Protein AF-A0A849GF48-F1 (afdb_monomer_lite)

pLDDT: mean 86.69, std 7.29, range [45.91, 95.62]

Structure (mmCIF, N/CA/C/O backbone):
data_AF-A0A849GF48-F1
#
_entry.id   AF-A0A849GF48-F1
#
loop_
_atom_site.group_PDB
_atom_site.id
_atom_site.type_symbol
_atom_site.label_atom_id
_atom_site.label_alt_id
_atom_site.label_comp_id
_atom_site.label_asym_id
_atom_site.label_entity_id
_atom_site.label_seq_id
_atom_site.pdbx_PDB_ins_code
_atom_site.Cartn_x
_atom_site.Cartn_y
_atom_site.Cartn_z
_atom_site.occupancy
_atom_si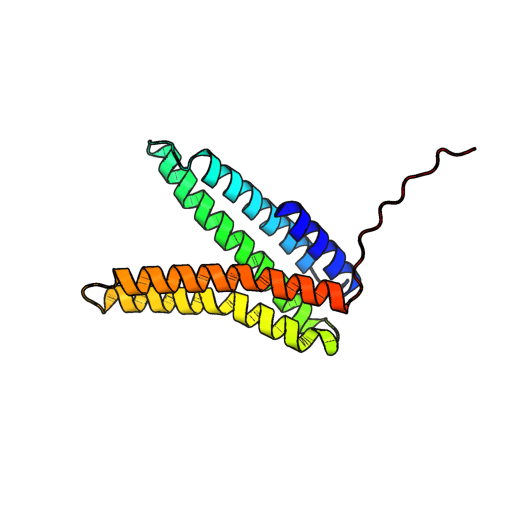te.B_iso_or_equiv
_atom_site.auth_seq_id
_atom_site.auth_comp_id
_atom_site.auth_asym_id
_atom_site.auth_atom_id
_atom_site.pdbx_PDB_model_num
ATOM 1 N N . VAL A 1 1 ? -11.774 -1.131 -10.865 1.00 76.69 1 VAL A N 1
ATOM 2 C CA . VAL A 1 1 ? -11.750 -1.921 -9.604 1.00 76.69 1 VAL A CA 1
ATOM 3 C C . VAL A 1 1 ? -10.942 -1.234 -8.505 1.00 76.69 1 VAL A C 1
ATOM 5 O O . VAL A 1 1 ? -11.498 -0.993 -7.443 1.00 76.69 1 VAL A O 1
ATOM 8 N N . LEU A 1 2 ? -9.683 -0.850 -8.755 1.00 82.06 2 LEU A N 1
ATOM 9 C CA . LEU A 1 2 ? -8.791 -0.264 -7.740 1.00 82.06 2 LEU A CA 1
ATOM 10 C C . LEU A 1 2 ? -9.346 1.008 -7.063 1.00 82.06 2 LEU A C 1
ATOM 12 O O . LEU A 1 2 ? -9.308 1.117 -5.843 1.00 82.06 2 LEU A O 1
ATOM 16 N N . VAL A 1 3 ? -9.937 1.930 -7.835 1.00 85.31 3 VAL A N 1
ATOM 17 C CA . VAL A 1 3 ? -10.574 3.146 -7.286 1.00 85.31 3 VAL A CA 1
ATOM 18 C C . VAL A 1 3 ? -11.683 2.800 -6.289 1.00 85.31 3 VAL A C 1
ATOM 20 O O . VAL A 1 3 ? -11.734 3.373 -5.205 1.00 85.31 3 VAL A O 1
ATOM 23 N N . PHE A 1 4 ? -12.543 1.830 -6.619 1.00 86.94 4 PHE A N 1
ATOM 24 C CA . PHE A 1 4 ? -13.624 1.397 -5.730 1.00 86.94 4 PHE A CA 1
ATOM 25 C C . PHE A 1 4 ? -13.089 0.748 -4.454 1.00 86.94 4 PHE A C 1
ATOM 27 O O . PHE A 1 4 ? -13.594 1.031 -3.373 1.00 86.94 4 PHE A O 1
ATOM 34 N N . LEU A 1 5 ? -12.040 -0.072 -4.563 1.00 89.44 5 LEU A N 1
ATOM 35 C CA . LEU A 1 5 ? -11.383 -0.668 -3.403 1.00 89.44 5 LEU A CA 1
ATOM 36 C C . LEU A 1 5 ? -10.886 0.416 -2.434 1.00 89.44 5 LEU A C 1
ATOM 38 O O . LEU A 1 5 ? -11.220 0.377 -1.250 1.00 89.44 5 LEU A O 1
ATOM 42 N N . TRP A 1 6 ? -10.135 1.401 -2.932 1.00 89.94 6 TRP A N 1
ATOM 43 C CA . TRP A 1 6 ? -9.619 2.491 -2.101 1.00 89.94 6 TRP A CA 1
ATOM 44 C C . TRP A 1 6 ? -10.725 3.385 -1.553 1.00 89.94 6 TRP A C 1
ATOM 46 O O . TRP A 1 6 ? -10.641 3.836 -0.412 1.00 89.94 6 TRP A O 1
ATOM 56 N N . TYR A 1 7 ? -11.797 3.580 -2.319 1.00 89.69 7 TYR A N 1
ATOM 57 C CA . TYR A 1 7 ? -12.986 4.284 -1.861 1.00 89.69 7 TYR A CA 1
ATOM 58 C C . TYR A 1 7 ? -13.665 3.580 -0.682 1.00 89.69 7 TYR A C 1
ATOM 60 O O . TYR A 1 7 ? -13.932 4.213 0.342 1.00 89.69 7 TYR A O 1
ATOM 68 N N . PHE A 1 8 ? -13.895 2.268 -0.777 1.00 90.69 8 PHE A N 1
ATOM 69 C CA . PHE A 1 8 ? -14.470 1.496 0.324 1.00 90.69 8 PHE A CA 1
ATOM 70 C C . PHE A 1 8 ? -13.531 1.432 1.527 1.00 90.69 8 PHE A C 1
ATOM 72 O O . PHE A 1 8 ? -13.992 1.619 2.649 1.00 90.69 8 PHE A O 1
ATOM 79 N N . ALA A 1 9 ? -12.223 1.269 1.309 1.00 89.88 9 ALA A N 1
ATOM 80 C CA . ALA A 1 9 ? -11.227 1.300 2.378 1.00 89.88 9 ALA A CA 1
ATOM 81 C C . ALA A 1 9 ? -11.212 2.650 3.108 1.00 89.88 9 ALA A C 1
ATOM 83 O O . ALA A 1 9 ? -11.153 2.681 4.334 1.00 89.88 9 ALA A O 1
ATOM 84 N N . ALA A 1 10 ? -11.324 3.762 2.377 1.00 89.38 10 ALA A N 1
ATOM 85 C CA . ALA A 1 10 ? -11.395 5.098 2.956 1.00 89.38 10 ALA A CA 1
ATOM 86 C C . ALA A 1 10 ? -12.678 5.308 3.772 1.00 89.38 10 ALA A C 1
ATOM 88 O O . ALA A 1 10 ? -12.607 5.863 4.868 1.00 89.38 10 ALA A O 1
ATOM 89 N N . ARG A 1 11 ? -13.844 4.857 3.280 1.00 89.50 11 ARG A N 1
ATOM 90 C CA . ARG A 1 11 ? -15.099 4.930 4.052 1.00 89.50 11 ARG A CA 1
ATOM 91 C C . ARG A 1 11 ? -15.037 4.062 5.302 1.00 89.50 11 ARG A C 1
ATOM 93 O O . ARG A 1 11 ? -15.323 4.556 6.381 1.00 89.50 11 ARG A O 1
ATOM 100 N N . TRP A 1 12 ? -14.594 2.817 5.164 1.00 90.88 12 TRP A N 1
ATOM 101 C CA . TRP A 1 12 ? -14.403 1.902 6.285 1.00 90.88 12 TRP A CA 1
ATOM 102 C C . TRP A 1 12 ? -13.453 2.473 7.347 1.00 90.88 12 TRP A C 1
ATOM 104 O O . TRP A 1 12 ? -13.758 2.442 8.535 1.00 90.88 12 TRP A O 1
ATOM 114 N N . LEU A 1 13 ? -12.334 3.069 6.925 1.00 87.62 13 LEU A N 1
ATOM 115 C CA . LEU A 1 13 ? -11.378 3.680 7.844 1.00 87.62 13 LEU A CA 1
ATOM 116 C C . LEU A 1 13 ? -11.955 4.906 8.564 1.00 87.62 13 LEU A C 1
ATOM 118 O O . LEU A 1 13 ? -11.619 5.115 9.724 1.00 87.62 13 LEU A O 1
AT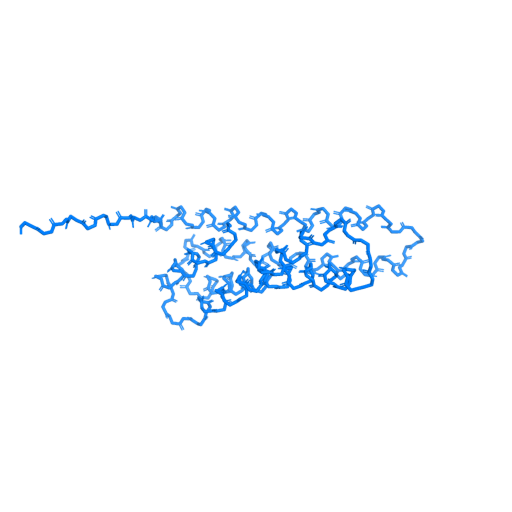OM 122 N N . ARG A 1 14 ? -12.823 5.700 7.919 1.00 88.25 14 ARG A N 1
ATOM 123 C CA . ARG A 1 14 ? -13.501 6.834 8.578 1.00 88.25 14 ARG A CA 1
ATOM 124 C C . ARG A 1 14 ? -14.406 6.387 9.722 1.00 88.25 14 ARG A C 1
ATOM 126 O O . ARG A 1 14 ? -14.444 7.080 10.731 1.00 88.25 14 ARG A O 1
ATOM 133 N N . GLU A 1 15 ? -15.084 5.252 9.574 1.00 86.12 15 GLU A N 1
ATOM 134 C CA . GLU A 1 15 ? -15.951 4.699 10.624 1.00 86.12 15 GLU A CA 1
ATOM 135 C C . GLU A 1 15 ? -15.138 4.215 11.837 1.00 86.12 15 GLU A C 1
ATOM 137 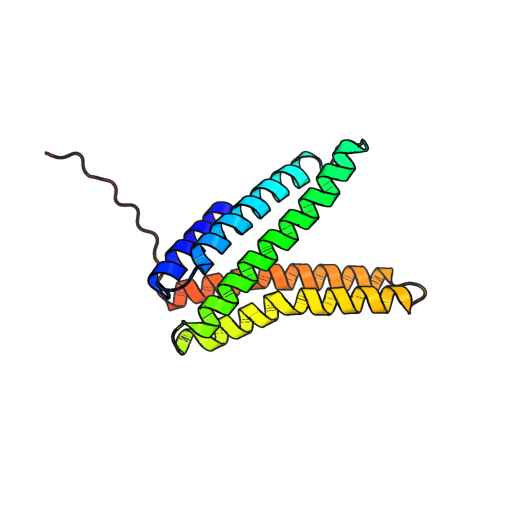O O . GLU A 1 15 ? -15.549 4.397 12.977 1.00 86.12 15 GLU A O 1
ATOM 142 N N . ILE A 1 16 ? -13.957 3.631 11.605 1.00 83.19 16 ILE A N 1
ATOM 143 C CA . ILE A 1 16 ? -13.112 3.070 12.677 1.00 83.19 16 ILE A CA 1
ATOM 144 C C . ILE A 1 16 ? -12.190 4.126 13.298 1.00 83.19 16 ILE A C 1
ATOM 146 O O . ILE A 1 16 ? -11.842 4.047 14.473 1.00 83.19 16 ILE A O 1
ATOM 150 N N . SER A 1 17 ? -11.749 5.108 12.513 1.00 77.75 17 SER A N 1
ATOM 151 C CA . SER A 1 17 ? -10.773 6.112 12.935 1.00 77.75 17 SER A CA 1
ATOM 152 C C . SER A 1 17 ? -11.094 7.499 12.355 1.00 77.75 17 SER A C 1
ATOM 154 O O . SER A 1 17 ? -10.452 7.948 11.394 1.00 77.75 17 SER A O 1
ATOM 156 N N . PRO A 1 18 ? -12.060 8.221 12.959 1.00 72.50 18 PRO A N 1
ATOM 157 C CA . PRO A 1 18 ? -12.562 9.493 12.432 1.00 72.50 18 PRO A CA 1
ATOM 158 C C . PRO A 1 18 ? -11.527 10.627 12.430 1.00 72.50 18 PRO A C 1
ATOM 160 O O . PRO A 1 18 ? -11.644 11.576 11.659 1.00 72.50 18 PRO A O 1
ATOM 163 N N . SER A 1 19 ? -10.506 10.549 13.287 1.00 70.81 19 SER A N 1
ATOM 164 C CA . SER A 1 19 ? -9.544 11.632 13.533 1.00 70.81 19 SER A CA 1
ATOM 165 C C . SER A 1 19 ? -8.339 11.652 12.583 1.00 70.81 19 SER A C 1
ATOM 167 O O . SER A 1 19 ? -7.461 12.506 12.718 1.00 70.81 19 SER A O 1
ATOM 169 N N . THR A 1 20 ? -8.262 10.735 11.612 1.00 76.50 20 THR A N 1
ATOM 170 C CA . THR A 1 20 ? -7.087 10.598 10.737 1.00 76.50 20 THR A CA 1
ATOM 171 C C . THR A 1 20 ? -7.279 11.254 9.368 1.00 76.50 20 THR A C 1
ATOM 173 O O . THR A 1 20 ? -8.356 11.229 8.781 1.00 76.50 20 THR A O 1
ATOM 176 N N . LYS A 1 21 ? -6.191 11.792 8.794 1.00 81.81 21 LYS A N 1
ATOM 177 C CA . LYS A 1 21 ? -6.153 12.257 7.388 1.00 81.81 21 LYS A CA 1
ATOM 178 C C . LYS A 1 21 ? -5.981 11.112 6.376 1.00 81.81 21 LYS A C 1
ATOM 180 O O . LYS A 1 21 ? -6.047 11.339 5.167 1.00 81.81 21 LYS A O 1
ATOM 185 N N . ALA A 1 22 ? -5.770 9.888 6.860 1.00 82.06 22 ALA A N 1
ATOM 186 C CA . ALA A 1 22 ? -5.505 8.710 6.043 1.00 82.06 22 ALA A CA 1
ATOM 187 C C . ALA A 1 22 ? -6.588 8.437 4.978 1.00 82.06 22 ALA A C 1
ATOM 189 O O . ALA A 1 22 ? -6.207 8.184 3.838 1.00 82.06 22 ALA A O 1
ATOM 190 N N . PRO A 1 23 ? -7.905 8.582 5.237 1.00 84.75 23 PRO A N 1
ATOM 191 C CA . PRO A 1 23 ? -8.929 8.381 4.209 1.00 84.75 23 PRO A CA 1
ATOM 192 C C . PRO A 1 23 ? -8.753 9.268 2.968 1.00 84.75 23 PRO A C 1
ATOM 194 O O . PRO A 1 23 ? -8.970 8.811 1.849 1.00 84.75 23 PRO A O 1
ATOM 197 N N . SER A 1 24 ? -8.338 10.527 3.143 1.00 85.50 24 SER A N 1
ATOM 198 C CA . SER A 1 24 ? -8.089 11.438 2.018 1.00 85.50 24 SER A CA 1
ATOM 199 C C . SER A 1 24 ? -6.830 11.048 1.244 1.00 85.50 24 SER A C 1
ATOM 201 O O . SER A 1 24 ? -6.832 11.092 0.017 1.00 85.50 24 SER A O 1
ATOM 203 N N . MET A 1 25 ? -5.780 10.603 1.944 1.00 85.75 25 MET A N 1
ATOM 204 C CA . MET A 1 25 ? -4.567 10.077 1.309 1.00 85.75 25 MET A CA 1
ATOM 205 C C . MET A 1 25 ? -4.862 8.809 0.502 1.00 85.75 25 MET A C 1
ATOM 207 O O . MET A 1 25 ? -4.424 8.703 -0.638 1.00 85.75 25 MET A O 1
ATOM 211 N N . LEU A 1 26 ? -5.645 7.879 1.057 1.00 86.81 26 LEU A N 1
ATOM 212 C CA . LEU A 1 26 ? -6.061 6.648 0.380 1.00 86.81 26 LEU A CA 1
ATOM 213 C C . LEU A 1 26 ? -6.767 6.946 -0.944 1.00 86.81 26 LEU A C 1
ATOM 215 O O . LEU A 1 26 ? -6.460 6.325 -1.956 1.00 86.81 26 LEU A O 1
ATOM 219 N N . LEU A 1 27 ? -7.693 7.909 -0.944 1.00 88.19 27 LEU A N 1
ATOM 220 C CA . LEU A 1 27 ? -8.396 8.318 -2.158 1.00 88.19 27 LEU A CA 1
ATOM 221 C C . LEU A 1 27 ? -7.450 8.979 -3.160 1.00 88.19 27 LEU A C 1
ATOM 223 O O . LEU A 1 27 ? -7.446 8.599 -4.326 1.00 88.19 27 LEU A O 1
ATOM 227 N N . PHE A 1 28 ? -6.631 9.933 -2.714 1.00 89.25 28 PHE A N 1
ATOM 228 C CA . PHE A 1 28 ? -5.715 10.664 -3.588 1.00 89.25 28 PHE A CA 1
ATOM 229 C C . PHE A 1 28 ? -4.706 9.728 -4.265 1.00 89.25 28 PHE A C 1
ATOM 231 O O . PHE A 1 28 ? -4.646 9.656 -5.492 1.00 89.25 28 PHE A O 1
ATOM 238 N N . PHE A 1 29 ? -3.966 8.946 -3.477 1.00 88.75 29 PHE A N 1
ATOM 239 C CA . PHE A 1 29 ? -2.961 8.023 -4.001 1.00 88.75 29 PHE A CA 1
ATOM 240 C C . PHE A 1 29 ? -3.582 6.821 -4.718 1.00 88.75 29 PHE A C 1
ATOM 242 O O . PHE A 1 29 ? -3.030 6.354 -5.712 1.00 88.75 29 PHE A O 1
ATOM 249 N N . GLY A 1 30 ? -4.756 6.358 -4.279 1.00 85.94 30 GLY A N 1
ATOM 250 C CA . GLY A 1 30 ? -5.500 5.294 -4.947 1.00 85.94 30 GLY A CA 1
ATOM 251 C C . GLY A 1 30 ? -6.016 5.691 -6.334 1.00 85.94 30 GLY A C 1
ATOM 252 O O . GLY A 1 30 ? -5.953 4.883 -7.261 1.00 85.94 30 GLY A O 1
ATOM 253 N N . ILE A 1 31 ? -6.487 6.933 -6.501 1.00 88.56 31 ILE A N 1
ATOM 254 C CA . ILE A 1 31 ? -6.904 7.477 -7.804 1.00 88.56 31 ILE A CA 1
ATOM 255 C C . ILE A 1 31 ? -5.688 7.681 -8.704 1.00 88.56 31 ILE A C 1
ATOM 257 O O . ILE A 1 31 ? -5.711 7.216 -9.841 1.00 88.56 31 ILE A O 1
ATOM 261 N N . ILE A 1 32 ? -4.617 8.307 -8.200 1.00 88.25 32 ILE A N 1
ATOM 262 C CA . ILE A 1 32 ? -3.371 8.487 -8.964 1.00 88.25 32 ILE A CA 1
ATOM 263 C C . ILE A 1 32 ? -2.843 7.138 -9.443 1.00 88.25 32 ILE A C 1
ATOM 265 O O . ILE A 1 32 ? -2.559 6.982 -10.628 1.00 88.25 32 ILE A O 1
ATOM 269 N N . GLY A 1 33 ? -2.776 6.146 -8.551 1.00 86.06 33 GLY A N 1
ATOM 270 C CA . GLY A 1 33 ? -2.323 4.807 -8.903 1.00 86.06 33 GLY A CA 1
ATOM 271 C C . GLY A 1 33 ? -3.207 4.159 -9.970 1.00 86.06 33 GLY A C 1
ATOM 272 O O . GLY A 1 33 ? -2.696 3.601 -10.937 1.00 86.06 33 GLY A O 1
ATOM 273 N N . ALA A 1 34 ? -4.532 4.279 -9.855 1.00 87.38 34 ALA A N 1
ATOM 274 C CA . ALA A 1 34 ? -5.453 3.728 -10.845 1.00 87.38 34 ALA A CA 1
ATOM 275 C C . ALA A 1 34 ? -5.323 4.397 -12.223 1.00 87.38 34 ALA A C 1
ATOM 277 O O . ALA A 1 34 ? -5.315 3.700 -13.235 1.00 87.38 34 ALA A O 1
ATOM 278 N N . VAL A 1 35 ? -5.200 5.727 -12.270 1.00 88.00 35 VAL A N 1
ATOM 279 C CA . VAL A 1 35 ? -4.993 6.473 -13.521 1.00 88.00 35 VAL A CA 1
ATOM 280 C C . VAL A 1 35 ? -3.649 6.103 -14.145 1.00 88.00 35 VAL A C 1
ATOM 282 O O . VAL A 1 35 ? -3.585 5.819 -15.338 1.00 88.00 35 VAL A O 1
ATOM 285 N N . ALA A 1 36 ? -2.589 6.027 -13.340 1.00 86.06 36 ALA A N 1
ATOM 286 C CA . ALA A 1 36 ? -1.263 5.628 -13.797 1.00 86.06 36 ALA A CA 1
ATOM 287 C C . ALA A 1 36 ? -1.251 4.204 -14.382 1.00 86.06 36 ALA A C 1
ATOM 289 O O . ALA A 1 36 ? -0.621 3.968 -15.413 1.00 86.06 36 ALA A O 1
ATOM 290 N N . LEU A 1 37 ? -2.010 3.278 -13.785 1.00 85.88 37 LEU A N 1
ATOM 291 C CA . LEU A 1 37 ? -2.180 1.923 -14.311 1.00 85.88 37 LEU A CA 1
ATOM 292 C C . LEU A 1 37 ? -2.903 1.914 -15.665 1.00 85.88 37 LEU A C 1
ATOM 294 O O . LEU A 1 37 ? -2.497 1.178 -16.560 1.00 85.88 37 LEU A O 1
ATOM 298 N N . ILE A 1 38 ? -3.945 2.736 -15.835 1.00 88.19 38 ILE A N 1
ATOM 299 C CA . ILE A 1 38 ? -4.651 2.864 -17.121 1.00 88.19 38 ILE A CA 1
ATOM 300 C C . ILE A 1 38 ? -3.685 3.352 -18.201 1.00 88.19 38 ILE A C 1
ATOM 302 O O . ILE A 1 38 ? -3.631 2.755 -19.276 1.00 88.19 38 ILE A O 1
ATOM 306 N N . VAL A 1 39 ? -2.894 4.389 -17.908 1.00 85.56 39 VAL A N 1
ATOM 307 C CA . VAL A 1 39 ? -1.875 4.906 -18.834 1.00 85.56 39 VAL A CA 1
ATOM 308 C C . VAL A 1 39 ? -0.876 3.806 -19.192 1.00 85.56 39 VAL A C 1
ATOM 310 O O . VAL A 1 39 ? -0.641 3.555 -20.369 1.00 85.56 39 VAL A O 1
ATOM 313 N N . TYR A 1 40 ? -0.341 3.097 -18.196 1.00 86.50 40 TYR A N 1
ATOM 314 C CA . TYR A 1 40 ? 0.618 2.014 -18.415 1.00 86.50 40 TYR A CA 1
ATOM 315 C C . TYR A 1 40 ? 0.069 0.910 -19.331 1.00 86.50 40 TYR A C 1
ATOM 317 O O . TYR A 1 40 ? 0.713 0.559 -20.318 1.00 86.50 40 TYR A O 1
ATOM 325 N N . VAL A 1 41 ? -1.127 0.387 -19.034 1.00 86.75 41 VAL A N 1
ATOM 326 C CA . VAL A 1 41 ? -1.734 -0.716 -19.797 1.00 86.75 41 VAL A CA 1
ATOM 327 C C . VAL A 1 41 ? -2.096 -0.280 -21.219 1.00 86.75 41 VAL A C 1
ATOM 329 O O . VAL A 1 41 ? -1.897 -1.048 -22.157 1.00 86.75 41 VAL A O 1
ATOM 332 N N . THR A 1 42 ? -2.566 0.958 -21.400 1.00 86.62 42 THR A N 1
ATOM 333 C CA . THR A 1 42 ? -2.947 1.496 -22.720 1.00 86.62 42 THR A CA 1
ATOM 334 C C . THR A 1 42 ? -1.760 1.548 -23.685 1.00 86.62 42 THR A C 1
ATOM 336 O O . THR A 1 42 ? -1.924 1.302 -24.876 1.00 86.62 42 THR A O 1
ATOM 339 N N . PHE A 1 43 ? -0.555 1.816 -23.177 1.00 85.06 43 PHE A N 1
ATOM 340 C CA . PHE A 1 43 ? 0.657 1.960 -23.990 1.00 85.06 43 PHE A CA 1
ATOM 341 C C . PHE A 1 43 ? 1.614 0.767 -23.886 1.00 85.06 43 PHE A C 1
ATOM 343 O O . PHE A 1 43 ? 2.767 0.859 -24.304 1.00 85.06 43 PHE A O 1
ATOM 350 N N . LEU A 1 44 ? 1.164 -0.366 -23.333 1.00 81.69 44 LEU A N 1
ATOM 351 C CA . LEU A 1 44 ? 2.017 -1.533 -23.098 1.00 81.69 44 LEU A CA 1
ATOM 352 C C . LEU A 1 44 ? 2.602 -2.109 -24.398 1.00 81.69 44 LEU A C 1
ATOM 354 O O . LEU A 1 44 ? 3.764 -2.504 -24.423 1.00 81.69 44 LEU A O 1
ATOM 358 N N . GLY A 1 45 ? 1.802 -2.125 -25.468 1.00 80.56 45 GLY A N 1
ATOM 359 C CA . GLY A 1 45 ? 2.158 -2.701 -26.769 1.00 80.56 45 GLY A CA 1
ATOM 360 C C . GLY A 1 45 ? 2.594 -1.691 -27.832 1.00 80.56 45 GLY A C 1
ATOM 361 O O . GLY A 1 45 ? 2.774 -2.078 -28.982 1.00 80.56 45 GLY A O 1
ATOM 362 N N . THR A 1 46 ? 2.725 -0.405 -27.493 1.00 82.19 46 THR A N 1
ATOM 363 C CA . THR A 1 46 ? 3.081 0.634 -28.467 1.00 82.19 46 THR A CA 1
ATOM 364 C C . THR A 1 46 ? 4.572 0.966 -28.420 1.00 82.19 46 THR A C 1
ATOM 366 O O . THR A 1 46 ? 5.180 1.097 -27.354 1.00 82.19 46 THR A O 1
ATOM 369 N N . SER A 1 47 ? 5.167 1.120 -29.603 1.00 75.19 47 SER A N 1
ATOM 370 C CA . SER A 1 47 ? 6.577 1.476 -29.779 1.00 75.19 47 SER A CA 1
ATOM 371 C C . SER A 1 47 ? 6.725 2.977 -30.025 1.00 75.19 47 SER A C 1
ATOM 373 O O . SER A 1 47 ? 5.999 3.556 -30.832 1.00 75.19 47 SER A O 1
ATOM 375 N N . GLY A 1 48 ? 7.663 3.618 -29.330 1.00 83.44 48 GLY A N 1
ATOM 376 C CA . GLY A 1 48 ? 7.996 5.030 -29.517 1.00 83.44 48 GLY A CA 1
ATOM 377 C C . GLY A 1 48 ? 8.477 5.691 -28.219 1.00 83.44 48 GLY A C 1
ATOM 378 O O . GLY A 1 48 ? 7.980 5.330 -27.151 1.00 83.44 48 GLY A O 1
ATOM 379 N N . PRO A 1 49 ? 9.388 6.683 -28.277 1.00 84.00 49 PRO A N 1
ATOM 380 C CA . PRO A 1 49 ? 10.013 7.261 -27.079 1.00 84.00 49 PRO A CA 1
ATOM 381 C C . PRO A 1 49 ? 9.011 7.820 -26.059 1.00 84.00 49 PRO A C 1
ATOM 383 O O . PRO A 1 49 ? 9.158 7.629 -24.853 1.00 84.00 49 PRO A O 1
ATOM 386 N N . ILE A 1 50 ? 7.946 8.472 -26.542 1.00 80.81 50 ILE A N 1
ATOM 387 C CA . ILE A 1 50 ? 6.888 9.021 -25.683 1.00 80.81 50 ILE A CA 1
ATOM 388 C C . ILE A 1 50 ? 6.073 7.918 -24.993 1.00 80.81 50 ILE A C 1
ATOM 390 O O . ILE A 1 50 ? 5.697 8.055 -23.831 1.00 80.81 50 ILE A O 1
ATOM 394 N N . TYR A 1 51 ? 5.848 6.793 -25.672 1.00 80.19 51 TYR A N 1
ATOM 395 C CA . TYR A 1 51 ? 5.108 5.661 -25.124 1.00 80.19 51 TYR A CA 1
ATOM 396 C C . TYR A 1 51 ? 5.949 4.879 -24.112 1.00 80.19 51 TYR A C 1
ATOM 398 O O . TYR A 1 51 ? 5.437 4.487 -23.067 1.00 80.19 51 TYR A O 1
ATOM 406 N N . GLU A 1 52 ? 7.254 4.723 -24.353 1.00 80.62 52 GLU A N 1
ATOM 407 C CA . GLU A 1 52 ? 8.185 4.149 -23.373 1.00 80.62 52 GLU A CA 1
ATOM 408 C C . GLU A 1 52 ? 8.253 4.981 -22.092 1.00 80.62 52 GLU A C 1
ATOM 410 O O . GLU A 1 52 ? 8.194 4.428 -20.990 1.00 80.62 52 GLU A O 1
ATOM 415 N N . PHE A 1 53 ? 8.300 6.309 -22.232 1.00 81.38 53 PHE A N 1
ATOM 416 C CA . PHE A 1 53 ? 8.190 7.233 -21.109 1.00 81.38 53 PHE A CA 1
ATOM 417 C C . PHE A 1 53 ? 6.877 7.009 -20.347 1.00 81.38 53 PHE A C 1
ATOM 419 O O . PHE A 1 53 ? 6.897 6.772 -19.138 1.00 81.38 53 PHE A O 1
ATOM 426 N N . MET A 1 54 ? 5.736 6.997 -21.043 1.00 77.12 54 MET A N 1
ATOM 427 C CA . MET A 1 54 ? 4.429 6.775 -20.417 1.00 77.12 54 MET A CA 1
ATOM 428 C C . MET A 1 54 ? 4.336 5.429 -19.692 1.00 77.12 54 MET A C 1
ATOM 430 O O . MET A 1 54 ? 3.795 5.383 -18.586 1.00 77.12 54 MET A O 1
ATOM 434 N N . ARG A 1 55 ? 4.913 4.352 -20.242 1.00 80.94 55 ARG A N 1
ATOM 435 C CA . ARG A 1 55 ? 4.974 3.059 -19.547 1.00 80.94 55 ARG A CA 1
ATOM 436 C C . ARG A 1 55 ? 5.825 3.137 -18.284 1.00 80.94 55 ARG A C 1
ATOM 438 O O . ARG A 1 55 ? 5.378 2.705 -17.224 1.00 80.94 55 ARG A O 1
ATOM 445 N N . ARG A 1 56 ? 7.042 3.680 -18.385 1.00 84.94 56 ARG A N 1
ATOM 446 C CA . ARG A 1 56 ? 8.004 3.711 -17.276 1.00 84.94 56 ARG A CA 1
ATOM 447 C C . ARG A 1 56 ? 7.498 4.563 -16.115 1.00 84.94 56 ARG A C 1
ATOM 449 O O . ARG A 1 56 ? 7.530 4.124 -14.972 1.00 84.94 56 ARG A O 1
ATOM 456 N N . PHE A 1 57 ? 6.964 5.745 -16.402 1.00 84.94 57 PHE A N 1
ATOM 457 C CA . PHE A 1 57 ? 6.373 6.585 -15.365 1.00 84.94 57 PHE A CA 1
ATOM 458 C C . PHE A 1 57 ? 5.046 6.015 -14.859 1.00 84.94 57 PHE A C 1
ATOM 460 O O . PHE A 1 57 ? 4.830 5.989 -13.650 1.00 84.94 57 PHE A O 1
ATOM 467 N N . GLY A 1 58 ? 4.188 5.497 -15.743 1.00 84.38 58 GLY A N 1
ATOM 468 C CA . GLY A 1 58 ? 2.905 4.902 -15.365 1.00 84.38 58 GLY A CA 1
ATOM 469 C C . GLY A 1 58 ? 3.058 3.758 -14.363 1.00 84.38 58 GLY A C 1
ATOM 470 O O . GLY A 1 58 ? 2.400 3.761 -13.322 1.00 84.38 58 GLY A O 1
ATOM 471 N N . ILE A 1 59 ? 3.984 2.825 -14.611 1.00 86.00 59 ILE A N 1
ATOM 472 C CA . ILE A 1 59 ? 4.215 1.707 -13.691 1.00 86.00 59 ILE A CA 1
ATOM 473 C C . ILE A 1 59 ? 4.787 2.179 -12.345 1.00 86.00 59 ILE A C 1
ATOM 475 O O . ILE A 1 59 ? 4.334 1.722 -11.295 1.00 86.00 59 ILE A O 1
ATOM 479 N N . TYR A 1 60 ? 5.706 3.152 -12.343 1.00 87.25 60 TYR A N 1
ATOM 480 C CA . TYR A 1 60 ? 6.271 3.699 -11.105 1.00 87.25 60 TYR A CA 1
ATOM 481 C C . TYR A 1 60 ? 5.234 4.456 -10.272 1.00 87.25 60 TYR A C 1
ATOM 483 O O . TYR A 1 60 ? 5.144 4.229 -9.067 1.00 87.25 60 TYR A O 1
ATOM 491 N N . PHE A 1 61 ? 4.407 5.305 -10.890 1.00 87.38 61 PHE A N 1
ATOM 492 C CA . PHE A 1 61 ? 3.333 6.011 -10.185 1.00 87.38 61 PHE A CA 1
ATOM 493 C C . PHE A 1 61 ? 2.251 5.057 -9.675 1.00 87.38 61 PHE A C 1
ATOM 495 O O . PHE A 1 61 ? 1.728 5.268 -8.580 1.00 87.38 61 PHE A O 1
ATOM 502 N N . TYR A 1 62 ? 1.946 3.989 -10.419 1.00 87.81 62 TYR A N 1
ATOM 503 C CA . TYR A 1 62 ? 1.040 2.941 -9.957 1.00 87.81 62 TYR A CA 1
ATOM 504 C C . TYR A 1 62 ? 1.561 2.255 -8.690 1.00 87.81 62 TYR A C 1
ATOM 506 O O . TYR A 1 62 ? 0.845 2.205 -7.683 1.00 87.81 62 TYR A O 1
ATOM 514 N N . PHE A 1 63 ? 2.803 1.761 -8.713 1.00 86.19 63 PHE A N 1
ATOM 515 C CA . PHE A 1 63 ? 3.395 1.084 -7.561 1.00 86.19 63 PHE A CA 1
ATOM 516 C C . PHE A 1 63 ? 3.565 2.027 -6.374 1.00 86.19 63 PHE A C 1
ATOM 518 O O . PHE A 1 63 ? 3.176 1.673 -5.263 1.00 86.19 63 PHE A O 1
ATOM 525 N N . LEU A 1 64 ? 4.065 3.243 -6.604 1.00 88.69 64 LEU A N 1
ATOM 526 C CA . LEU A 1 64 ? 4.253 4.237 -5.552 1.00 88.69 64 LEU A CA 1
ATOM 527 C C . LEU A 1 64 ? 2.918 4.644 -4.922 1.00 88.69 64 LEU A C 1
ATOM 529 O O . LEU A 1 64 ? 2.786 4.622 -3.702 1.00 88.69 64 LEU A O 1
ATOM 533 N N . GLY A 1 65 ? 1.909 4.969 -5.736 1.00 88.12 65 GLY A N 1
ATOM 534 C CA . GLY A 1 65 ? 0.582 5.338 -5.244 1.00 88.12 65 GLY A CA 1
ATOM 535 C C . GLY A 1 65 ? -0.069 4.205 -4.450 1.00 88.12 65 GLY A C 1
ATOM 536 O O . GLY A 1 65 ? -0.585 4.426 -3.353 1.00 88.12 65 GLY A O 1
ATOM 537 N N . THR A 1 66 ? 0.028 2.973 -4.951 1.00 90.12 66 THR A N 1
ATOM 538 C CA . THR A 1 66 ? -0.491 1.786 -4.260 1.00 90.12 66 THR A CA 1
ATOM 539 C C . THR A 1 66 ? 0.234 1.554 -2.937 1.00 90.12 66 THR A C 1
ATOM 541 O O . THR A 1 66 ? -0.423 1.391 -1.912 1.00 90.12 66 THR A O 1
ATOM 544 N N . ALA A 1 67 ? 1.566 1.601 -2.924 1.00 89.12 67 ALA A N 1
ATOM 545 C CA . ALA A 1 67 ? 2.359 1.383 -1.719 1.00 89.12 67 ALA A CA 1
ATOM 546 C C . ALA A 1 67 ? 2.111 2.467 -0.657 1.00 89.12 67 ALA A C 1
ATOM 548 O O . ALA A 1 67 ? 1.944 2.150 0.519 1.00 89.12 67 ALA A O 1
ATOM 549 N N . VAL A 1 68 ? 1.999 3.741 -1.053 1.00 90.94 68 VAL A N 1
ATOM 550 C CA . VAL A 1 68 ? 1.664 4.833 -0.124 1.00 90.94 68 VAL A CA 1
ATOM 551 C C . VAL A 1 68 ? 0.263 4.648 0.462 1.00 90.94 68 VAL A C 1
ATOM 553 O O . VAL A 1 68 ? 0.080 4.824 1.668 1.00 90.94 68 VAL A O 1
ATOM 556 N N . ALA A 1 69 ? -0.723 4.251 -0.347 1.00 91.06 69 ALA A N 1
ATOM 557 C CA . ALA A 1 69 ? -2.073 3.973 0.140 1.00 91.06 69 ALA A CA 1
ATOM 558 C C . ALA A 1 69 ? -2.103 2.767 1.103 1.00 91.06 69 ALA A C 1
ATOM 560 O O . ALA A 1 69 ? -2.738 2.837 2.160 1.00 91.06 69 ALA A O 1
ATOM 561 N N . GLN A 1 70 ? -1.366 1.696 0.783 1.00 93.06 70 GLN A N 1
ATOM 562 C CA . GLN A 1 70 ? -1.204 0.520 1.642 1.00 93.06 70 GLN A CA 1
ATOM 563 C C . GLN A 1 70 ? -0.554 0.884 2.985 1.00 93.06 70 GLN A C 1
ATOM 565 O O . GLN A 1 70 ? -1.050 0.498 4.049 1.00 93.06 70 GLN A O 1
ATOM 570 N N . LEU A 1 71 ? 0.515 1.676 2.956 1.00 92.56 71 LEU A N 1
ATOM 571 C CA . LEU A 1 71 ? 1.218 2.114 4.155 1.00 92.56 71 LEU A CA 1
ATOM 572 C C . LEU A 1 71 ? 0.344 3.030 5.021 1.00 92.56 71 LEU A C 1
ATOM 574 O O . LEU A 1 71 ? 0.232 2.813 6.227 1.00 92.56 71 LEU A O 1
ATOM 578 N N . ALA A 1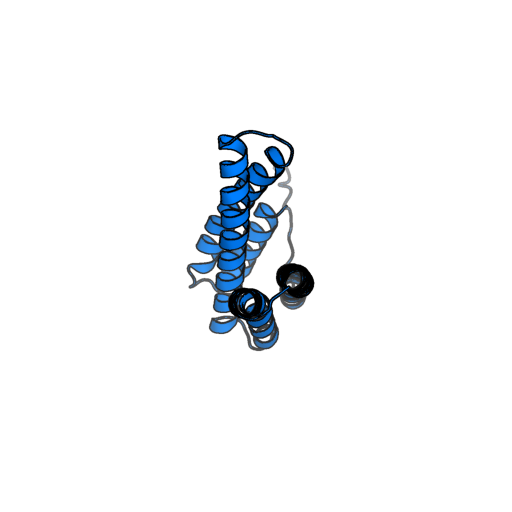 72 ? -0.319 4.019 4.414 1.00 91.56 72 ALA A N 1
ATOM 579 C CA . ALA A 1 72 ? -1.190 4.955 5.123 1.00 91.56 72 ALA A CA 1
ATOM 580 C C . ALA A 1 72 ? -2.324 4.230 5.863 1.00 91.56 72 ALA A C 1
ATOM 582 O O . ALA A 1 72 ? -2.596 4.531 7.028 1.00 91.56 72 ALA A O 1
ATOM 583 N N . LEU A 1 73 ? -2.948 3.239 5.219 1.00 92.31 73 LEU A N 1
ATOM 584 C CA . LEU A 1 73 ? -3.994 2.428 5.835 1.00 92.31 73 LEU A CA 1
ATOM 585 C C . LEU A 1 73 ? -3.444 1.550 6.966 1.00 92.31 73 LEU A C 1
ATOM 587 O O . LEU A 1 73 ? -4.030 1.503 8.047 1.00 92.31 73 LEU A O 1
ATOM 591 N N . ALA A 1 74 ? -2.305 0.891 6.747 1.00 93.06 74 ALA A N 1
ATOM 592 C CA . ALA A 1 74 ? -1.693 0.017 7.742 1.00 93.06 74 ALA A CA 1
ATOM 593 C C . ALA A 1 74 ? -1.271 0.795 9.005 1.00 93.06 74 ALA A C 1
ATOM 595 O O . ALA A 1 74 ? -1.554 0.359 10.121 1.00 93.06 74 ALA A O 1
ATOM 596 N N . ILE A 1 75 ? -0.684 1.987 8.839 1.00 91.81 75 ILE A N 1
ATOM 597 C CA . ILE A 1 75 ? -0.325 2.887 9.946 1.00 91.81 75 ILE A CA 1
ATOM 598 C C . ILE A 1 75 ? -1.574 3.378 10.682 1.00 91.81 75 ILE A C 1
ATOM 600 O O . ILE A 1 75 ? -1.596 3.371 11.914 1.00 91.81 75 ILE A O 1
ATOM 604 N N . ALA A 1 76 ? -2.615 3.800 9.958 1.00 90.81 76 ALA A N 1
ATOM 605 C CA . ALA A 1 76 ? -3.845 4.280 10.580 1.00 90.81 76 ALA A CA 1
ATOM 606 C C . ALA A 1 76 ? -4.497 3.189 11.442 1.00 90.81 76 ALA A C 1
ATOM 608 O O . ALA A 1 76 ? -4.852 3.445 12.594 1.00 90.81 76 ALA A O 1
ATOM 609 N N . LEU A 1 77 ? -4.559 1.954 10.933 1.00 90.31 77 LEU A N 1
ATOM 610 C CA . LEU A 1 77 ? -5.048 0.810 11.699 1.00 90.31 77 LEU A CA 1
ATOM 611 C C . LEU A 1 77 ? -4.143 0.485 12.889 1.00 90.31 77 LEU A C 1
ATOM 613 O O . LEU A 1 77 ? -4.631 0.215 13.979 1.00 90.31 77 LEU A O 1
ATOM 617 N N . PHE A 1 78 ? -2.823 0.532 12.727 1.00 91.12 78 PHE A N 1
ATOM 618 C CA . PHE A 1 78 ? -1.904 0.252 13.829 1.00 91.12 78 PHE A CA 1
ATOM 619 C C . PHE A 1 78 ? -2.044 1.247 14.990 1.00 91.12 78 PHE A C 1
ATOM 621 O O . PHE A 1 78 ? -1.950 0.854 16.154 1.00 91.12 78 PHE A O 1
ATOM 628 N N . ARG A 1 79 ? -2.280 2.526 14.678 1.00 87.94 79 ARG A N 1
ATOM 629 C CA . ARG A 1 79 ? -2.365 3.607 15.669 1.00 87.94 79 ARG A CA 1
ATOM 630 C C . ARG A 1 79 ? -3.726 3.718 16.345 1.00 87.94 79 ARG A C 1
ATOM 632 O O . ARG A 1 79 ? -3.773 4.112 17.505 1.00 87.94 79 ARG A O 1
ATOM 639 N N . HIS A 1 80 ? -4.805 3.429 15.622 1.00 82.62 80 HIS A N 1
ATOM 640 C CA . HIS A 1 80 ? -6.152 3.800 16.060 1.00 82.62 80 HIS A CA 1
ATOM 641 C C . HIS A 1 80 ? -7.158 2.651 16.077 1.00 82.62 80 HIS A C 1
ATOM 643 O O . HIS A 1 80 ? -8.261 2.848 16.576 1.00 82.62 80 HIS A O 1
ATOM 649 N N . ALA A 1 81 ? -6.820 1.474 15.548 1.00 81.88 81 ALA A N 1
ATOM 650 C CA . ALA A 1 81 ? -7.747 0.353 15.575 1.00 81.88 81 ALA A CA 1
ATOM 651 C C . ALA A 1 81 ? -7.765 -0.352 16.936 1.00 81.88 81 ALA A C 1
ATOM 653 O O . ALA A 1 81 ? -6.792 -0.350 17.697 1.00 81.88 81 ALA A O 1
ATOM 654 N N . GLU A 1 82 ? -8.881 -1.023 17.203 1.00 84.50 82 GLU A N 1
ATOM 655 C CA . GLU A 1 82 ? -9.045 -1.891 18.361 1.00 84.50 82 GLU A CA 1
ATOM 656 C C . GLU A 1 82 ? -8.017 -3.032 18.390 1.00 84.50 82 GLU A C 1
ATOM 658 O O . GLU A 1 82 ? -7.453 -3.455 17.374 1.00 84.50 82 GLU A O 1
ATOM 663 N N . ARG A 1 83 ? -7.818 -3.610 19.581 1.00 83.44 83 ARG A N 1
ATOM 664 C CA . ARG A 1 83 ? -6.850 -4.694 19.815 1.00 83.44 83 ARG A CA 1
ATOM 665 C C . ARG A 1 83 ? -7.075 -5.908 18.901 1.00 83.44 83 ARG A C 1
ATOM 667 O O . ARG A 1 83 ? -6.106 -6.557 18.514 1.00 83.44 83 ARG A O 1
ATOM 674 N N . SER A 1 84 ? -8.325 -6.170 18.515 1.00 84.06 84 SER A N 1
ATOM 675 C CA . SER A 1 84 ? -8.746 -7.247 17.604 1.00 84.06 84 SER A CA 1
ATOM 676 C C . SER A 1 84 ? -8.180 -7.121 16.177 1.00 84.06 84 SER A C 1
ATOM 678 O O . SER A 1 84 ? -8.012 -8.131 15.485 1.00 84.06 84 SER A O 1
ATOM 680 N N . LEU A 1 85 ? -7.851 -5.898 15.748 1.00 87.81 85 LEU A N 1
ATOM 681 C CA . LEU A 1 85 ? -7.301 -5.577 14.426 1.00 87.81 85 LEU A CA 1
ATOM 682 C C . LEU A 1 85 ? -5.790 -5.329 14.449 1.00 87.81 85 LEU A C 1
ATOM 684 O O . LEU A 1 85 ? -5.168 -5.228 13.393 1.00 87.81 85 LEU A O 1
ATOM 688 N N . LYS A 1 86 ? -5.178 -5.272 15.635 1.00 89.31 86 LYS A N 1
ATOM 689 C CA . LYS A 1 86 ? -3.765 -4.912 15.790 1.00 89.31 86 LYS A CA 1
ATOM 690 C C . LYS A 1 86 ? -2.805 -5.935 15.176 1.00 89.31 86 LYS A C 1
ATOM 692 O O . LYS A 1 86 ? -1.783 -5.557 14.618 1.00 89.31 86 LYS A O 1
ATOM 697 N N . SER A 1 87 ? -3.130 -7.228 15.224 1.00 91.94 87 SER A N 1
ATOM 698 C CA . SER A 1 87 ? -2.318 -8.249 14.543 1.00 91.94 87 SER A CA 1
ATOM 699 C C . SER A 1 87 ? -2.414 -8.145 13.019 1.00 91.94 87 SER A C 1
ATOM 701 O O . SER A 1 87 ? -1.414 -8.324 12.327 1.00 91.94 87 SER A O 1
ATOM 703 N N . LEU A 1 88 ? -3.591 -7.791 12.493 1.00 92.69 88 LEU A N 1
ATOM 704 C CA . LEU A 1 88 ? -3.792 -7.581 11.059 1.00 92.69 88 LEU A CA 1
ATOM 705 C C . LEU A 1 88 ? -3.071 -6.323 10.574 1.00 92.69 88 LEU A C 1
ATOM 707 O O . LEU A 1 88 ? -2.462 -6.359 9.512 1.00 92.69 88 LEU A O 1
ATOM 711 N N . SER A 1 89 ? -3.071 -5.236 11.350 1.00 92.88 89 SER A N 1
ATOM 712 C CA . SER A 1 89 ? -2.339 -4.021 10.977 1.00 92.88 89 SER A CA 1
ATOM 713 C C . SER A 1 89 ? -0.827 -4.240 10.950 1.00 92.88 89 SER A C 1
ATOM 715 O O . SER A 1 89 ? -0.172 -3.776 10.021 1.00 92.88 89 SER A O 1
ATOM 717 N N . VAL A 1 90 ? -0.276 -5.024 11.885 1.00 94.50 90 VAL A N 1
ATOM 718 C CA . VAL A 1 90 ? 1.131 -5.455 11.829 1.00 94.50 90 VAL A CA 1
ATOM 719 C C . VAL A 1 90 ? 1.397 -6.305 10.586 1.00 94.50 90 VAL A C 1
ATOM 721 O O . VAL A 1 90 ? 2.360 -6.038 9.873 1.00 94.50 90 VAL A O 1
ATOM 724 N N . ALA A 1 91 ? 0.532 -7.273 10.269 1.00 95.50 91 ALA A N 1
ATOM 725 C CA . ALA A 1 91 ? 0.671 -8.064 9.046 1.00 95.50 91 ALA A CA 1
ATOM 726 C C . ALA A 1 91 ? 0.641 -7.179 7.785 1.00 95.50 91 ALA A C 1
ATOM 728 O O . ALA A 1 91 ? 1.466 -7.349 6.895 1.00 95.50 91 ALA A O 1
ATOM 729 N N . MET A 1 92 ? -0.251 -6.185 7.731 1.00 95.06 92 MET A N 1
ATOM 730 C CA . MET A 1 92 ? -0.330 -5.215 6.632 1.00 95.06 92 MET A CA 1
ATOM 731 C C . MET A 1 92 ? 0.933 -4.351 6.530 1.00 95.06 92 MET A C 1
ATOM 733 O O . MET A 1 92 ? 1.396 -4.094 5.420 1.00 95.06 92 MET A O 1
ATOM 737 N N . LEU A 1 93 ? 1.521 -3.937 7.659 1.00 95.06 93 LEU A N 1
ATOM 738 C CA . LEU A 1 93 ? 2.797 -3.214 7.683 1.00 95.06 93 LEU A CA 1
ATOM 739 C C . LEU A 1 93 ? 3.948 -4.082 7.166 1.00 95.06 93 LEU A C 1
ATOM 741 O O . LEU A 1 93 ? 4.748 -3.603 6.369 1.00 95.06 93 LEU A O 1
ATOM 745 N N . VAL A 1 94 ? 4.012 -5.355 7.567 1.00 95.62 94 VAL A N 1
ATOM 746 C CA . VAL A 1 94 ? 5.032 -6.301 7.084 1.00 95.62 94 VAL A CA 1
ATOM 747 C C . VAL A 1 94 ? 4.881 -6.540 5.583 1.00 95.62 94 VAL A C 1
ATOM 749 O O . VAL A 1 94 ? 5.860 -6.430 4.854 1.00 95.62 94 VAL A O 1
ATOM 752 N N . LEU A 1 95 ? 3.661 -6.797 5.103 1.00 94.56 95 LEU A N 1
ATOM 753 C CA . LEU A 1 95 ? 3.384 -7.012 3.679 1.00 94.56 95 LEU A CA 1
ATOM 754 C C . LEU A 1 95 ? 3.694 -5.776 2.828 1.00 94.56 95 LEU A C 1
ATOM 756 O O . LEU A 1 95 ? 4.150 -5.916 1.699 1.00 94.56 95 LEU A O 1
ATOM 760 N N . CYS A 1 96 ? 3.480 -4.576 3.370 1.00 93.12 96 CYS A N 1
ATOM 761 C CA . CYS A 1 96 ? 3.833 -3.328 2.702 1.00 93.12 96 CYS A CA 1
ATOM 762 C C . CYS A 1 96 ? 5.342 -3.044 2.750 1.00 93.12 96 CYS A C 1
ATOM 764 O O . CYS A 1 96 ? 5.887 -2.528 1.783 1.00 93.12 96 CYS A O 1
ATOM 766 N N . GLY A 1 97 ? 6.015 -3.338 3.866 1.00 92.50 97 GLY A N 1
ATOM 767 C CA . GLY A 1 97 ? 7.429 -3.021 4.086 1.00 92.50 97 GLY A CA 1
ATOM 768 C C . GLY A 1 97 ? 8.401 -4.019 3.454 1.00 92.50 97 GLY A C 1
ATOM 769 O O . GLY A 1 97 ? 9.466 -3.625 2.984 1.00 92.50 97 GLY A O 1
ATOM 770 N N . ALA A 1 98 ? 8.037 -5.301 3.398 1.00 93.94 98 ALA A N 1
ATOM 771 C CA . ALA A 1 98 ? 8.897 -6.358 2.872 1.00 93.94 98 ALA A CA 1
ATOM 772 C C . ALA A 1 98 ? 9.319 -6.139 1.402 1.00 93.94 98 ALA A C 1
ATOM 774 O O . ALA A 1 98 ? 10.512 -6.274 1.134 1.00 93.94 98 ALA A O 1
ATOM 775 N N . PRO A 1 99 ? 8.443 -5.712 0.467 1.00 91.69 99 PRO A N 1
ATOM 776 C CA . PRO A 1 99 ? 8.853 -5.363 -0.896 1.00 91.69 99 PRO A CA 1
ATOM 777 C C . PRO A 1 99 ? 9.932 -4.274 -0.970 1.00 91.69 99 PRO A C 1
ATOM 779 O O . PRO A 1 99 ? 10.813 -4.349 -1.819 1.00 91.69 99 PRO A O 1
ATOM 782 N N . PHE A 1 100 ? 9.924 -3.286 -0.066 1.00 90.62 100 PHE A N 1
ATOM 783 C CA . PHE A 1 100 ? 10.971 -2.255 -0.034 1.00 90.62 100 PHE A CA 1
ATOM 784 C C . PHE A 1 100 ? 12.317 -2.827 0.410 1.00 90.62 100 PHE A C 1
ATOM 786 O O . PHE A 1 100 ? 13.343 -2.530 -0.197 1.00 90.62 100 PHE A O 1
ATOM 793 N N . VAL A 1 101 ? 12.312 -3.680 1.439 1.00 93.19 101 VAL A N 1
ATOM 794 C CA . VAL A 1 101 ? 13.522 -4.372 1.909 1.00 93.19 101 VAL A CA 1
ATOM 795 C C . VAL A 1 101 ? 14.077 -5.278 0.811 1.00 93.19 101 VAL A C 1
ATOM 797 O O . VAL A 1 101 ? 15.276 -5.256 0.542 1.00 93.19 101 VAL A O 1
ATOM 800 N N . LEU A 1 102 ? 13.203 -6.024 0.132 1.00 92.56 102 LEU A N 1
ATOM 801 C CA . LEU A 1 102 ? 13.574 -6.867 -1.000 1.00 92.56 102 LEU A CA 1
ATOM 802 C C . LEU A 1 102 ? 14.103 -6.045 -2.182 1.00 92.56 102 LEU A C 1
ATOM 804 O O . LEU A 1 102 ? 15.064 -6.463 -2.818 1.00 92.56 102 LEU A O 1
ATOM 808 N N . GLY A 1 103 ? 13.543 -4.863 -2.444 1.00 88.88 103 GLY A N 1
ATOM 809 C CA . GLY A 1 103 ? 14.043 -3.940 -3.463 1.00 88.88 103 GLY A CA 1
ATOM 810 C C . GLY A 1 103 ? 15.463 -3.450 -3.170 1.00 88.88 103 GLY A C 1
ATOM 811 O O . GLY A 1 103 ? 16.316 -3.481 -4.054 1.00 88.88 103 GLY A O 1
ATOM 812 N N . ILE A 1 104 ? 15.750 -3.064 -1.922 1.00 91.81 104 ILE A N 1
ATOM 813 C CA . ILE A 1 104 ? 17.107 -2.680 -1.495 1.00 91.81 104 ILE A CA 1
ATOM 814 C C . ILE A 1 104 ? 18.064 -3.869 -1.617 1.00 91.81 104 ILE A C 1
ATOM 816 O O . ILE A 1 104 ? 19.160 -3.727 -2.157 1.00 91.81 104 ILE A O 1
ATOM 820 N N . LEU A 1 105 ? 17.636 -5.051 -1.165 1.00 92.00 105 LEU A N 1
ATOM 821 C CA . LEU A 1 105 ? 18.417 -6.278 -1.296 1.00 92.00 105 LEU A CA 1
ATOM 822 C C . LEU A 1 105 ? 18.727 -6.586 -2.767 1.00 92.00 105 LEU A C 1
ATOM 824 O O . LEU A 1 105 ? 19.869 -6.897 -3.087 1.00 92.00 105 LEU A O 1
ATOM 828 N N . ASN A 1 106 ? 17.751 -6.430 -3.666 1.00 90.88 106 ASN A N 1
ATOM 829 C CA . ASN A 1 106 ? 17.940 -6.627 -5.102 1.00 90.88 106 ASN A CA 1
ATOM 830 C C . ASN A 1 106 ? 19.034 -5.701 -5.654 1.00 90.88 106 ASN A C 1
ATOM 832 O O . ASN A 1 106 ? 19.933 -6.154 -6.353 1.00 90.88 106 ASN A O 1
ATOM 836 N N . VAL A 1 107 ? 19.017 -4.415 -5.282 1.00 90.75 107 VAL A N 1
ATOM 837 C CA . VAL A 1 107 ? 20.050 -3.451 -5.702 1.00 90.75 107 VAL A CA 1
ATOM 838 C C . VAL A 1 107 ? 21.440 -3.867 -5.213 1.00 90.75 107 VAL A C 1
ATOM 840 O O . VAL A 1 107 ? 22.398 -3.799 -5.978 1.00 90.75 107 VAL A O 1
ATOM 843 N N . ILE A 1 108 ? 21.573 -4.328 -3.968 1.00 91.81 108 ILE A N 1
ATOM 844 C CA . ILE A 1 108 ? 22.864 -4.785 -3.426 1.00 91.81 108 ILE A CA 1
ATOM 845 C C . ILE A 1 108 ? 23.356 -6.027 -4.180 1.00 91.81 108 ILE A C 1
ATOM 847 O O . ILE A 1 108 ? 24.516 -6.086 -4.590 1.00 91.81 108 ILE A O 1
ATOM 851 N N . LEU A 1 109 ? 22.473 -7.002 -4.407 1.00 89.38 109 LEU A N 1
ATOM 852 C CA . LEU A 1 109 ? 22.817 -8.252 -5.083 1.00 89.38 109 LEU A CA 1
ATOM 853 C C . LEU A 1 109 ? 23.222 -8.022 -6.539 1.00 89.38 109 LEU A C 1
ATOM 855 O O . LEU A 1 109 ? 24.223 -8.588 -6.969 1.00 89.38 109 LEU A O 1
ATOM 859 N N . LYS A 1 110 ? 22.538 -7.123 -7.257 1.00 88.31 110 LYS A N 1
ATOM 860 C CA . LYS A 1 110 ? 22.911 -6.725 -8.624 1.00 88.31 110 LYS A CA 1
ATOM 861 C C . LYS A 1 110 ? 24.314 -6.135 -8.736 1.00 88.31 110 LYS A C 1
ATOM 863 O O . LYS A 1 110 ? 24.958 -6.299 -9.760 1.00 88.31 110 LYS A O 1
ATOM 868 N N . ASN A 1 111 ? 24.781 -5.443 -7.698 1.00 90.19 111 ASN A N 1
ATOM 869 C CA . ASN A 1 111 ? 26.122 -4.856 -7.676 1.00 90.19 111 ASN A CA 1
ATOM 870 C C . ASN A 1 111 ? 27.204 -5.835 -7.190 1.00 90.19 111 ASN A C 1
ATOM 872 O O . ASN A 1 111 ? 28.386 -5.519 -7.278 1.00 90.19 111 ASN A O 1
ATOM 876 N N . THR A 1 112 ? 26.814 -6.993 -6.648 1.00 91.44 112 THR A N 1
ATOM 877 C CA . THR A 1 112 ? 27.745 -7.949 -6.025 1.00 91.44 112 THR A CA 1
ATOM 878 C C . THR A 1 112 ? 27.894 -9.232 -6.839 1.00 91.44 112 THR A C 1
ATOM 880 O O . THR A 1 112 ? 28.965 -9.835 -6.849 1.00 91.44 112 THR A O 1
ATOM 883 N N . LEU A 1 113 ? 26.822 -9.679 -7.498 1.00 89.31 113 LEU A N 1
ATOM 884 C CA . LEU A 1 113 ? 26.782 -10.947 -8.215 1.00 89.31 113 LEU A CA 1
ATOM 885 C C . LEU A 1 113 ? 27.071 -10.760 -9.714 1.00 89.31 113 LEU A C 1
ATOM 887 O O . LEU A 1 113 ? 26.562 -9.810 -10.304 1.00 89.31 113 LEU A O 1
ATOM 891 N N . PRO A 1 114 ? 27.820 -11.684 -10.348 1.00 83.06 114 PRO A N 1
ATOM 892 C CA . PRO A 1 114 ? 28.090 -11.633 -11.788 1.00 83.06 114 PRO A CA 1
ATOM 893 C C . PRO A 1 114 ? 26.845 -11.845 -12.664 1.00 83.06 114 PRO A C 1
ATOM 895 O O . PRO A 1 114 ? 26.783 -11.298 -13.759 1.00 83.06 114 PRO A O 1
ATOM 898 N N . ASP A 1 115 ? 25.879 -12.639 -12.189 1.00 85.62 115 ASP A N 1
ATOM 899 C CA . ASP A 1 115 ? 24.620 -12.948 -12.884 1.00 85.62 115 ASP A CA 1
ATOM 900 C C . ASP A 1 115 ? 23.444 -12.948 -11.880 1.00 85.62 115 ASP A C 1
ATOM 902 O O . ASP A 1 115 ? 23.169 -13.961 -11.223 1.00 85.62 115 ASP A O 1
ATOM 906 N N . PRO A 1 116 ? 22.798 -11.787 -11.658 1.00 85.06 116 PRO A N 1
ATOM 907 C CA . PRO A 1 116 ? 21.710 -11.642 -10.696 1.00 85.06 116 PRO A CA 1
ATOM 908 C C . PRO A 1 116 ? 20.319 -11.973 -11.267 1.00 85.06 116 PRO A C 1
ATOM 910 O O . PRO A 1 116 ? 19.360 -11.970 -10.491 1.00 85.06 116 PRO A O 1
ATOM 913 N N . ASP A 1 117 ? 20.177 -12.271 -12.563 1.00 87.00 117 ASP A N 1
ATOM 914 C CA . ASP A 1 117 ? 18.887 -12.278 -13.278 1.00 87.00 117 ASP A CA 1
ATOM 915 C C . ASP A 1 117 ? 17.856 -13.227 -12.646 1.00 87.00 117 ASP A C 1
ATOM 917 O O . ASP A 1 117 ? 16.680 -12.901 -12.455 1.00 87.00 117 ASP A O 1
ATOM 921 N N . PHE A 1 118 ? 18.304 -14.414 -12.237 1.00 87.25 118 PHE A N 1
ATOM 922 C CA . PHE A 1 118 ? 17.445 -15.394 -11.577 1.00 87.25 118 PHE A CA 1
ATOM 923 C C . PHE A 1 118 ? 16.944 -14.931 -10.203 1.00 87.25 118 PHE A C 1
ATOM 925 O O . PHE A 1 118 ? 15.794 -15.194 -9.830 1.00 87.25 118 PHE A O 1
ATOM 932 N N . ILE A 1 119 ? 17.811 -14.273 -9.430 1.00 88.38 119 ILE A N 1
ATOM 933 C CA . ILE A 1 119 ? 17.465 -13.775 -8.097 1.00 88.38 119 ILE A CA 1
ATOM 934 C C . ILE A 1 119 ? 16.557 -12.553 -8.216 1.00 88.38 119 ILE A C 1
ATOM 936 O O . ILE A 1 119 ? 15.576 -12.468 -7.476 1.00 88.38 119 ILE A O 1
ATOM 940 N N . GLU A 1 120 ? 16.832 -11.663 -9.170 1.00 87.62 120 GLU A N 1
ATOM 941 C CA . GLU A 1 120 ? 15.977 -10.526 -9.496 1.00 87.62 120 GLU A CA 1
ATOM 942 C C . GLU A 1 120 ? 14.549 -10.989 -9.783 1.00 87.62 120 GLU A C 1
ATOM 944 O O . GLU A 1 120 ? 13.626 -10.582 -9.078 1.00 87.62 120 GLU A O 1
ATOM 949 N N . ASN A 1 121 ? 14.374 -11.920 -10.725 1.00 90.88 121 ASN A N 1
ATOM 950 C CA . ASN A 1 121 ? 13.051 -12.429 -11.076 1.00 90.88 121 ASN A CA 1
ATOM 951 C C . ASN A 1 121 ? 12.334 -13.022 -9.845 1.00 90.88 121 ASN A C 1
ATOM 953 O O . ASN A 1 121 ? 11.164 -12.733 -9.597 1.00 90.88 121 ASN A O 1
ATOM 957 N N . ARG A 1 122 ? 13.025 -13.797 -8.996 1.00 92.31 122 ARG A N 1
ATOM 958 C CA . ARG A 1 122 ? 12.429 -14.316 -7.746 1.00 92.31 122 ARG A CA 1
ATOM 959 C C . ARG A 1 122 ? 11.982 -13.201 -6.801 1.00 92.31 122 ARG A C 1
ATOM 961 O O . ARG A 1 122 ? 10.892 -13.294 -6.236 1.00 92.31 122 ARG A O 1
ATOM 968 N N . ILE A 1 123 ? 12.807 -12.172 -6.615 1.00 91.19 123 ILE A N 1
ATOM 969 C CA . ILE A 1 123 ? 12.484 -11.024 -5.763 1.00 91.19 123 ILE A CA 1
ATOM 970 C C . ILE A 1 123 ? 11.261 -10.279 -6.304 1.00 91.19 123 ILE A C 1
ATOM 972 O O . ILE A 1 123 ? 10.387 -9.906 -5.517 1.00 91.19 123 ILE A O 1
ATOM 976 N N . GLU A 1 124 ? 11.163 -10.098 -7.619 1.00 88.62 124 GLU A N 1
ATOM 977 C CA . GLU A 1 124 ? 10.020 -9.452 -8.265 1.00 88.62 124 GLU A CA 1
ATOM 978 C C . GLU A 1 124 ? 8.721 -10.224 -8.018 1.00 88.62 124 GLU A C 1
ATOM 980 O O . GLU A 1 124 ? 7.740 -9.645 -7.544 1.00 88.62 124 GLU A O 1
ATOM 985 N N . TRP A 1 125 ? 8.728 -11.544 -8.235 1.00 92.69 125 TRP A N 1
ATOM 986 C CA . TRP A 1 125 ? 7.562 -12.395 -7.983 1.00 92.69 125 TRP A CA 1
ATOM 987 C C . TRP A 1 125 ? 7.153 -12.410 -6.509 1.00 92.69 125 TRP A C 1
ATOM 989 O O . TRP A 1 125 ? 5.967 -12.283 -6.197 1.00 92.69 125 TRP A O 1
ATOM 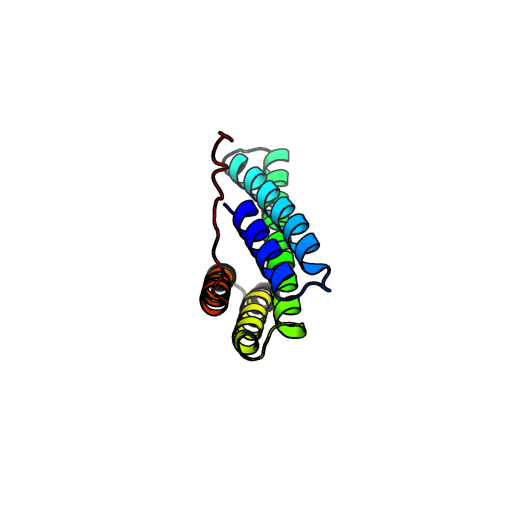999 N N . ILE A 1 126 ? 8.114 -12.515 -5.585 1.00 93.75 126 ILE A N 1
ATOM 1000 C CA . ILE A 1 126 ? 7.833 -12.459 -4.143 1.00 93.75 126 ILE A CA 1
ATOM 1001 C C . ILE A 1 126 ? 7.241 -11.095 -3.774 1.00 93.75 126 ILE A C 1
ATOM 1003 O O . ILE A 1 126 ? 6.239 -11.033 -3.065 1.00 93.75 126 ILE A O 1
ATOM 1007 N N . SER A 1 127 ? 7.807 -10.002 -4.285 1.00 90.56 127 SER A N 1
ATOM 1008 C CA . SER A 1 127 ? 7.319 -8.644 -4.023 1.00 90.56 127 SER A CA 1
ATOM 1009 C C . SER A 1 127 ? 5.892 -8.451 -4.534 1.00 90.56 127 SER A C 1
ATOM 1011 O O . SER A 1 127 ? 5.042 -7.943 -3.800 1.00 90.56 127 SER A O 1
ATOM 1013 N N . ALA A 1 128 ? 5.592 -8.926 -5.745 1.00 89.69 128 ALA A N 1
ATOM 1014 C CA . ALA A 1 128 ? 4.246 -8.891 -6.310 1.00 89.69 128 ALA A CA 1
ATOM 1015 C C . ALA A 1 128 ? 3.244 -9.692 -5.460 1.00 89.69 128 ALA A C 1
ATOM 1017 O O . ALA A 1 128 ? 2.156 -9.198 -5.151 1.00 89.69 128 ALA A O 1
ATOM 1018 N N . LEU A 1 129 ? 3.621 -10.897 -5.015 1.00 93.25 129 LEU A N 1
ATOM 1019 C CA . LEU A 1 129 ? 2.789 -11.727 -4.139 1.00 93.25 129 LEU A CA 1
ATOM 1020 C C . LEU A 1 129 ? 2.526 -11.063 -2.783 1.00 93.25 129 LEU A C 1
ATOM 1022 O O . LEU A 1 129 ? 1.394 -11.096 -2.303 1.00 93.25 129 LEU A O 1
ATOM 1026 N N . LEU A 1 130 ? 3.531 -10.429 -2.177 1.00 93.50 130 LEU A N 1
ATOM 1027 C CA . LEU A 1 130 ? 3.382 -9.700 -0.913 1.00 93.50 130 LEU A CA 1
ATOM 1028 C C . LEU A 1 130 ? 2.422 -8.514 -1.060 1.00 93.50 130 LEU A C 1
ATOM 1030 O O . LEU A 1 130 ? 1.503 -8.354 -0.250 1.00 93.50 130 LEU A O 1
ATOM 1034 N N . MET A 1 131 ? 2.578 -7.730 -2.132 1.00 89.31 131 MET A N 1
ATOM 1035 C CA . MET A 1 131 ? 1.678 -6.616 -2.437 1.00 89.31 131 MET A CA 1
ATOM 1036 C C . MET A 1 131 ? 0.241 -7.089 -2.670 1.00 89.31 131 MET A C 1
ATOM 1038 O O . MET A 1 131 ? -0.694 -6.409 -2.243 1.00 89.31 131 MET A O 1
ATOM 1042 N N . GLN A 1 132 ? 0.048 -8.258 -3.287 1.00 91.38 132 GLN A N 1
ATOM 1043 C CA . GLN A 1 132 ? -1.279 -8.839 -3.481 1.00 91.38 132 GLN A CA 1
ATOM 1044 C C . GLN A 1 132 ? -1.862 -9.414 -2.180 1.00 91.38 132 GLN A C 1
ATOM 1046 O O . GLN A 1 132 ? -3.051 -9.239 -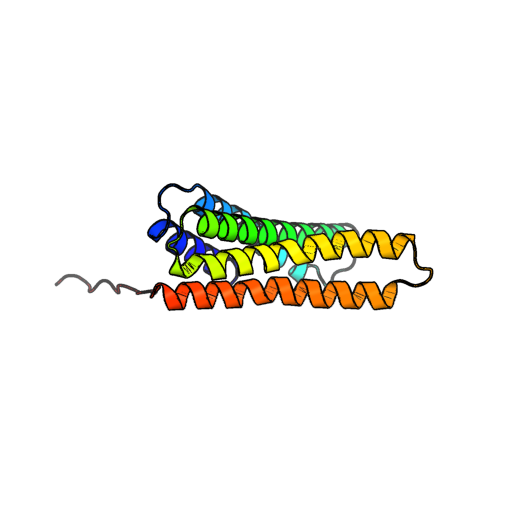1.898 1.00 91.38 132 GLN A O 1
ATOM 1051 N N . GLY A 1 133 ? -1.027 -10.046 -1.350 1.00 94.00 133 GLY A N 1
ATOM 1052 C CA . GLY A 1 133 ? -1.399 -10.580 -0.039 1.00 94.00 133 GLY A CA 1
ATOM 1053 C C . GLY A 1 133 ? -1.976 -9.512 0.891 1.00 94.00 133 GLY A C 1
ATOM 1054 O O . GLY A 1 133 ? -2.873 -9.800 1.684 1.00 94.00 133 GLY A O 1
ATOM 1055 N N . TYR A 1 134 ? -1.554 -8.255 0.734 1.00 94.62 134 TYR A N 1
ATOM 1056 C CA . TYR A 1 134 ? -2.118 -7.120 1.464 1.00 94.62 134 TYR A CA 1
ATOM 1057 C C . TYR A 1 134 ? -3.646 -7.031 1.322 1.00 94.62 134 TYR A C 1
ATOM 1059 O O . TYR A 1 134 ? -4.357 -6.820 2.307 1.00 94.62 134 TYR A O 1
ATOM 1067 N N . PHE A 1 135 ? -4.175 -7.221 0.109 1.00 93.06 135 PHE A N 1
ATOM 1068 C CA . PHE A 1 135 ? -5.615 -7.124 -0.142 1.00 93.06 135 PHE A CA 1
ATOM 1069 C C . PHE A 1 135 ? -6.399 -8.260 0.519 1.00 93.06 135 PHE A C 1
ATOM 1071 O O . PHE A 1 135 ? -7.539 -8.056 0.937 1.00 93.06 135 PHE A O 1
ATOM 1078 N N . VAL A 1 136 ? -5.778 -9.430 0.683 1.00 94.50 136 VAL A N 1
ATOM 1079 C CA . VAL A 1 136 ? -6.363 -10.549 1.433 1.00 94.50 136 VAL A CA 1
ATOM 1080 C C . VAL A 1 136 ? -6.496 -10.179 2.909 1.00 94.50 136 VAL A C 1
ATOM 1082 O O . VAL A 1 136 ? -7.561 -10.361 3.499 1.00 94.50 136 VAL A O 1
ATOM 1085 N N . VAL A 1 137 ? -5.456 -9.590 3.504 1.00 94.44 137 VAL A N 1
ATOM 1086 C CA . VAL A 1 137 ? -5.502 -9.147 4.906 1.00 94.44 137 VAL A CA 1
ATOM 1087 C C . VAL A 1 137 ? -6.524 -8.023 5.102 1.00 94.44 137 VAL A C 1
ATOM 1089 O O . VAL A 1 137 ? -7.290 -8.057 6.067 1.00 94.44 137 VAL A O 1
ATOM 1092 N N . LEU A 1 138 ? -6.609 -7.077 4.159 1.00 93.94 138 LEU A N 1
ATOM 1093 C CA . LEU A 1 138 ? -7.638 -6.033 4.156 1.00 93.94 138 LEU A CA 1
ATOM 1094 C C . LEU A 1 138 ? -9.053 -6.628 4.121 1.00 93.94 138 LEU A C 1
ATOM 1096 O O . LEU A 1 138 ? -9.915 -6.228 4.902 1.00 93.94 138 LEU A O 1
ATOM 1100 N N . TYR A 1 139 ? -9.286 -7.624 3.265 1.00 92.69 139 TYR A N 1
ATOM 1101 C CA . TYR A 1 139 ? -10.567 -8.323 3.205 1.00 92.69 139 TYR A CA 1
ATOM 1102 C C . TYR A 1 139 ? -10.912 -9.007 4.537 1.00 92.69 139 TYR A C 1
ATOM 1104 O O . TYR A 1 139 ? -12.034 -8.883 5.031 1.00 92.69 139 TYR A O 1
ATOM 1112 N N . VAL A 1 140 ? -9.945 -9.677 5.172 1.00 93.50 140 VAL A N 1
ATOM 1113 C CA . VAL A 1 140 ? -10.138 -10.278 6.503 1.00 93.50 140 VAL A CA 1
ATOM 1114 C C . VAL A 1 140 ? -10.478 -9.209 7.549 1.00 93.50 140 VAL A C 1
ATOM 1116 O O . VAL A 1 140 ? -11.359 -9.434 8.381 1.00 93.50 140 VAL A O 1
ATOM 1119 N N . ALA A 1 141 ? -9.850 -8.031 7.493 1.00 91.81 141 ALA A N 1
ATOM 1120 C CA . ALA A 1 141 ? -10.161 -6.916 8.388 1.00 91.81 141 ALA A CA 1
ATOM 1121 C C . ALA A 1 141 ? -11.606 -6.407 8.207 1.00 91.81 141 ALA A C 1
ATOM 1123 O O . ALA A 1 141 ? -12.314 -6.188 9.195 1.00 91.81 141 ALA A O 1
ATOM 1124 N N . TRP A 1 142 ? -12.091 -6.304 6.966 1.00 91.75 142 TRP A N 1
ATOM 1125 C CA . TRP A 1 142 ? -13.495 -5.980 6.675 1.00 91.75 142 TRP A CA 1
ATOM 1126 C C . TRP A 1 142 ? -14.460 -7.032 7.221 1.00 91.75 142 TRP A C 1
ATOM 1128 O O . TRP A 1 142 ? -15.479 -6.690 7.820 1.00 91.75 142 TRP A O 1
ATOM 1138 N N . ARG A 1 143 ? -14.121 -8.319 7.085 1.00 90.75 143 ARG A N 1
ATOM 1139 C CA . ARG A 1 143 ? -14.938 -9.419 7.618 1.00 90.75 143 ARG A CA 1
ATOM 1140 C C . ARG A 1 143 ? -15.030 -9.385 9.143 1.00 90.75 143 ARG A C 1
ATOM 1142 O O . ARG A 1 143 ? -16.119 -9.582 9.672 1.00 90.75 143 ARG A O 1
ATOM 1149 N N . ARG A 1 144 ? -13.927 -9.100 9.845 1.00 88.00 144 ARG A N 1
ATOM 1150 C CA . ARG A 1 144 ? -13.905 -9.016 11.320 1.00 88.00 144 ARG A CA 1
ATOM 1151 C C . ARG A 1 144 ? -14.676 -7.827 11.880 1.00 88.00 144 ARG A C 1
ATOM 1153 O O . ARG A 1 144 ? -15.211 -7.922 12.974 1.00 88.00 144 ARG A O 1
ATOM 1160 N N . THR A 1 145 ? -14.732 -6.729 11.137 1.00 87.12 145 THR A N 1
ATOM 1161 C CA . THR A 1 145 ? -15.449 -5.506 11.540 1.00 87.12 145 THR A CA 1
ATOM 1162 C C . THR A 1 145 ? -16.910 -5.497 11.103 1.00 87.12 145 THR A C 1
ATOM 1164 O O . THR A 1 145 ? -17.624 -4.538 11.371 1.00 87.12 145 THR A O 1
ATOM 1167 N N . GLY A 1 146 ? -17.370 -6.548 10.414 1.00 84.00 146 GLY A N 1
ATOM 1168 C CA . GLY A 1 146 ? -18.738 -6.620 9.912 1.00 84.00 146 GLY A CA 1
ATOM 1169 C C . GLY A 1 146 ? -19.052 -5.566 8.849 1.00 84.00 146 GLY A C 1
ATOM 1170 O O . GLY A 1 146 ? -20.220 -5.225 8.674 1.00 84.00 146 GLY A O 1
ATOM 1171 N N . PHE A 1 147 ? -18.043 -5.050 8.137 1.00 84.69 147 PHE A N 1
ATOM 1172 C CA . PHE A 1 147 ? -18.240 -4.033 7.107 1.00 84.69 147 PHE A CA 1
ATOM 1173 C C . PHE A 1 147 ? -19.176 -4.558 6.008 1.00 84.69 147 PHE A C 1
ATOM 1175 O O . PHE A 1 147 ? -18.902 -5.578 5.370 1.00 84.69 147 PHE A O 1
ATOM 1182 N N . ARG A 1 148 ? -20.300 -3.863 5.799 1.00 79.25 148 ARG A N 1
ATOM 1183 C CA . ARG A 1 148 ? -21.318 -4.196 4.796 1.00 79.25 148 ARG A CA 1
ATOM 1184 C C . ARG A 1 148 ? -21.601 -2.985 3.920 1.00 79.25 148 ARG A C 1
ATOM 1186 O O . ARG A 1 148 ? -21.776 -1.876 4.415 1.00 79.25 148 ARG A O 1
ATOM 1193 N N . ILE A 1 149 ? -21.693 -3.222 2.617 1.00 76.94 149 ILE A N 1
ATOM 1194 C CA . ILE A 1 149 ? -22.149 -2.230 1.645 1.00 76.94 149 ILE A CA 1
ATOM 1195 C C . ILE A 1 149 ? -23.648 -2.461 1.458 1.00 76.94 149 ILE A C 1
ATOM 1197 O O . ILE A 1 149 ? -24.054 -3.556 1.076 1.00 76.94 149 ILE A O 1
ATOM 1201 N N . SER A 1 150 ? -24.465 -1.452 1.757 1.00 75.75 150 SER A N 1
ATOM 1202 C CA . SER A 1 150 ? -25.912 -1.489 1.536 1.00 75.75 150 SER A CA 1
ATOM 1203 C C . SER A 1 150 ? -26.308 -0.394 0.552 1.00 75.75 150 SER A C 1
ATOM 1205 O O . SER A 1 150 ? -25.864 0.749 0.679 1.00 75.75 150 SER A O 1
ATOM 1207 N N . VAL A 1 151 ? -27.131 -0.751 -0.434 1.00 76.12 151 VAL A N 1
ATOM 1208 C CA . VAL A 1 151 ? -27.733 0.188 -1.381 1.00 76.12 151 VAL A CA 1
ATOM 1209 C C . VAL A 1 151 ? -29.140 0.482 -0.883 1.00 76.12 151 VAL A C 1
ATOM 1211 O O . VAL A 1 151 ? -29.991 -0.402 -0.875 1.00 76.12 151 VAL A O 1
ATOM 1214 N N . LYS A 1 152 ? -29.391 1.721 -0.454 1.00 77.62 152 LYS A N 1
ATOM 1215 C CA . LYS A 1 152 ? -30.758 2.183 -0.206 1.00 77.62 152 LYS A CA 1
ATOM 1216 C C . LYS A 1 152 ? -31.364 2.571 -1.551 1.00 77.62 152 LYS A C 1
ATOM 1218 O O . LYS A 1 152 ? -31.058 3.641 -2.070 1.00 77.62 152 LYS A O 1
ATOM 1223 N N . THR A 1 153 ? -32.185 1.703 -2.130 1.00 73.38 153 THR A N 1
ATOM 1224 C CA . THR A 1 153 ? -33.103 2.109 -3.198 1.00 73.38 153 THR A CA 1
ATOM 1225 C C . THR A 1 153 ? -34.147 3.010 -2.558 1.00 73.38 153 THR A C 1
ATOM 1227 O O . THR A 1 153 ? -34.921 2.548 -1.722 1.00 73.38 153 THR A O 1
ATOM 1230 N N . GLY A 1 154 ? -34.112 4.308 -2.861 1.00 63.91 154 GLY A N 1
ATOM 1231 C CA . GLY A 1 154 ? -35.175 5.211 -2.439 1.00 63.91 154 GLY A CA 1
ATOM 1232 C C . GLY A 1 154 ? -36.484 4.726 -3.048 1.00 63.91 154 GLY A C 1
ATOM 1233 O O . GLY A 1 154 ? -36.599 4.672 -4.270 1.00 63.91 154 GLY A O 1
ATOM 1234 N N . GLU A 1 155 ? -37.437 4.323 -2.214 1.00 60.41 155 GLU A N 1
ATOM 1235 C CA . GLU A 1 155 ? -38.815 4.162 -2.666 1.00 60.41 155 GLU A CA 1
ATOM 1236 C C . GLU A 1 155 ? -39.298 5.531 -3.176 1.00 60.41 155 GLU A C 1
ATOM 1238 O O . GLU A 1 155 ? -39.074 6.537 -2.488 1.00 60.41 155 GLU A O 1
ATOM 1243 N N . PRO A 1 156 ? -39.913 5.621 -4.371 1.00 57.59 156 PRO A N 1
ATOM 1244 C CA . PRO A 1 156 ? -40.592 6.841 -4.775 1.00 57.59 156 PRO A CA 1
ATOM 1245 C C . PRO A 1 156 ? -41.683 7.111 -3.738 1.00 57.59 156 PRO A C 1
ATOM 1247 O O . PRO A 1 156 ? -42.480 6.223 -3.433 1.00 57.59 156 PRO A O 1
ATOM 1250 N N . GLY A 1 157 ? -41.670 8.309 -3.154 1.00 65.75 157 GLY A N 1
ATOM 1251 C CA . GLY A 1 157 ? -42.694 8.743 -2.211 1.00 65.75 157 GLY A CA 1
ATOM 1252 C C . GLY A 1 157 ? -44.096 8.540 -2.787 1.00 65.75 157 GLY A C 1
ATOM 1253 O O . GLY A 1 157 ? -44.312 8.756 -3.979 1.00 65.75 157 GLY A O 1
ATOM 1254 N N . ARG A 1 158 ? -44.986 8.077 -1.906 1.00 45.91 158 ARG A N 1
ATOM 1255 C CA . ARG A 1 158 ? -46.434 7.926 -2.096 1.00 45.91 158 ARG A CA 1
ATOM 1256 C C . ARG A 1 158 ? -47.087 9.114 -2.790 1.00 45.91 158 ARG A C 1
ATOM 1258 O O . ARG A 1 158 ? -46.712 10.257 -2.447 1.00 45.91 158 ARG A O 1
#

Sequence (158 aa):
VLVFLWYFAARWLREISPSTKAPSMLLFFGIIGAVALIVYVTFLGTSGPIYEFMRRFGIYFYFLGTAVAQLALAIALFRHAERSLKSLSVAMLVLCGAPFVLGILNVILKNTLPDPDFIENRIEWISALLMQGYFVVLYVAWRRTGFRISVKTGEPGR

Radius of gyration: 18.72 Å; chains: 1; bounding box: 74×28×50 Å

Foldseek 3Di:
DQLVLLQLLLVVLCVQQVPDPLSVLSNVLSVQLVVLCVQLVVLVPPDDPVSVVSNVVSVVSNLVSLLSNLCSSLVSCCVGGDPVCNVLSVLSNCLSCVLVVLVVVLVVCVVPDPDCPVVNVVSVVVNVVSSVVSVVSVVVVCVVVVPDDDDDPDDDDD

Secondary structure (DSSP, 8-state):
-HHHHHHHHHHHHHHH-TT-SHHHHHHHHHHHHHHHHHHHHHTTT--SHHHHHHHHHHHHHHHHHHHHHHHHHHHHHHHHS-HHHHHHHHHHHHHHHHHHHHHHHHHHHHHH-S--HHHHHHHHHHHHHHHHHHHHHHHHHHHHTT-------PPPP-